Protein AF-A0A150WM97-F1 (afdb_monomer)

Secondary structure (DSSP, 8-state):
-HHHHHHHHHHHHHHHHHHHHHHHHHHHHHGGGTSPPTTHHHHHHHHHHHHHHHHHHHHHHHHH-HHHHHHHHHHHHHHHHHHHHHHHTT--HHHHHHHHHHHHHHSS---HHHHHHHHHHHHH-SS--HHHHHHHHHHHHHHHHHHHHHHHHHHHHHHHHHHHHHHHHHT--

Foldseek 3Di:
DVVLVVLVVVLVVLVVVLVLLVVLLVVLVCVVVPFPWDPVVVSVVVSVVSVVVSVVSVVVSVVVPSNVLSVLVVVLVVLVVVLVVCVVVDDDPVVSVVSNVVSVVSHPQPDVVSVVVVVVVCVVPVDDDPVNVVVVVVVVVVVVVVVVVVVVVVSCVSVVVCCVTHVVVVVVD

Mean predicted aligned error: 10.69 Å

Solvent-accessible surface area (backbone atoms only — not comparable to full-atom values): 9739 Å² total; per-residue (Å²): 112,75,66,39,58,49,34,48,50,50,46,52,52,53,54,50,51,52,53,51,52,54,53,50,49,51,52,55,71,52,39,65,83,78,42,76,59,63,59,54,69,61,51,54,51,51,54,51,53,50,50,53,52,54,51,52,49,52,51,53,56,68,71,62,43,39,63,62,53,26,52,44,52,50,52,42,50,54,54,50,55,51,50,54,49,44,53,75,73,69,52,57,69,70,58,52,52,54,54,49,54,55,44,52,74,65,42,90,82,70,52,66,64,57,53,52,49,52,52,52,53,54,69,73,51,84,73,81,48,72,66,60,54,51,53,49,51,53,52,51,50,51,55,51,49,51,52,51,52,52,52,54,54,58,66,46,46,64,57,54,50,51,47,69,39,44,46,70,55,71,75,75,112

pLDDT: mean 80.21, std 9.45, range [51.78, 93.25]

InterPro domains:
  IPR041115 SMODS and SLOG-associating 2TM effector domain 5 [NF033631] (1-158)
  IPR041115 SMODS and SLOG-associating 2TM effector domain 5 [PF18160] (1-162)

Organism: Bdellovibrio bacteriovorus (NCBI:txid959)

Structure (mmCIF, N/CA/C/O backbone):
data_AF-A0A150WM97-F1
#
_entry.id   AF-A0A150WM97-F1
#
loop_
_atom_site.group_PDB
_atom_site.id
_atom_site.type_symbol
_atom_site.label_atom_id
_atom_site.label_alt_id
_atom_site.label_comp_id
_atom_site.label_asym_id
_atom_site.label_entity_id
_atom_site.label_seq_id
_atom_site.pdbx_PDB_ins_code
_atom_site.Cartn_x
_atom_site.Cartn_y
_atom_site.Cartn_z
_atom_site.occupancy
_atom_site.B_iso_or_equiv
_atom_site.auth_seq_id
_atom_site.auth_comp_id
_atom_site.auth_asym_id
_atom_site.auth_atom_id
_atom_site.pdbx_PDB_model_num
ATOM 1 N N . MET A 1 1 ? -18.409 -2.731 10.846 1.00 53.25 1 MET A N 1
ATOM 2 C CA . MET A 1 1 ? -18.221 -3.575 9.640 1.00 53.25 1 MET A CA 1
ATOM 3 C C . MET A 1 1 ? -17.563 -2.851 8.455 1.00 53.25 1 MET A C 1
ATOM 5 O O . MET A 1 1 ? -16.528 -3.308 7.995 1.00 53.25 1 MET A O 1
ATOM 9 N N . ASN A 1 2 ? -18.063 -1.699 7.977 1.00 69.75 2 ASN A N 1
ATOM 10 C CA . ASN A 1 2 ? -17.481 -1.034 6.787 1.00 69.75 2 ASN A CA 1
ATOM 11 C C . ASN A 1 2 ? -16.023 -0.547 6.945 1.00 69.75 2 ASN A C 1
ATOM 13 O O . ASN A 1 2 ? -15.279 -0.514 5.967 1.00 69.75 2 ASN A O 1
ATOM 17 N N . ALA A 1 3 ? -15.597 -0.177 8.155 1.00 71.06 3 ALA A N 1
ATOM 18 C CA . ALA A 1 3 ? -14.237 0.308 8.403 1.00 71.06 3 ALA A CA 1
ATOM 19 C C . ALA A 1 3 ? -13.167 -0.805 8.371 1.00 71.06 3 ALA A C 1
ATOM 21 O O . ALA A 1 3 ? -12.080 -0.572 7.847 1.00 71.06 3 ALA A O 1
ATOM 22 N N . GLU A 1 4 ? -13.495 -2.011 8.846 1.00 78.00 4 GLU A N 1
ATOM 23 C CA . GLU A 1 4 ? -12.643 -3.210 8.755 1.00 78.00 4 GLU A CA 1
ATOM 24 C C . GLU A 1 4 ? -12.391 -3.578 7.288 1.00 78.00 4 GLU A C 1
ATOM 26 O O . GLU A 1 4 ? -11.248 -3.626 6.840 1.00 78.00 4 GLU A O 1
ATOM 31 N N . ASN A 1 5 ? -13.466 -3.716 6.504 1.00 78.12 5 ASN A N 1
ATOM 32 C CA . ASN A 1 5 ? -13.377 -4.012 5.073 1.00 78.12 5 ASN A CA 1
ATOM 33 C C . ASN A 1 5 ? -12.572 -2.953 4.308 1.00 78.12 5 ASN A C 1
ATOM 35 O O . ASN A 1 5 ? -11.881 -3.273 3.342 1.00 78.12 5 ASN A O 1
ATOM 39 N N . ARG A 1 6 ? -12.637 -1.686 4.738 1.00 79.38 6 ARG A N 1
ATOM 40 C CA . ARG A 1 6 ? -11.828 -0.608 4.162 1.00 79.38 6 ARG A CA 1
ATOM 41 C C . ARG A 1 6 ? -10.341 -0.791 4.466 1.00 79.38 6 ARG A C 1
ATOM 43 O O . ARG A 1 6 ? -9.542 -0.639 3.550 1.00 79.38 6 ARG A O 1
ATOM 50 N N . LEU A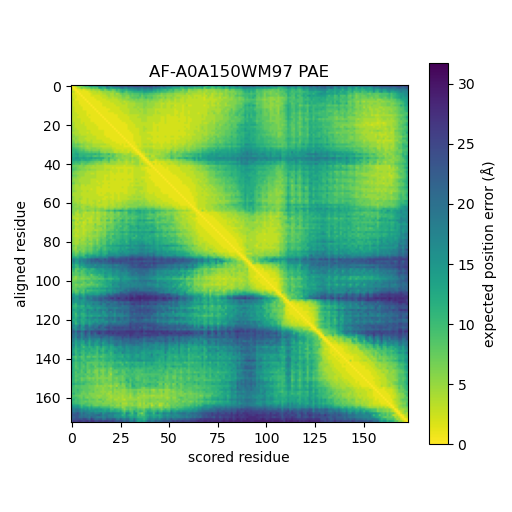 1 7 ? -9.973 -1.127 5.704 1.00 80.25 7 LEU A N 1
ATOM 51 C CA . LEU A 1 7 ? -8.581 -1.400 6.088 1.00 80.25 7 LEU A CA 1
ATOM 52 C C . LEU A 1 7 ? -8.011 -2.594 5.315 1.00 80.25 7 LEU A C 1
ATOM 54 O O . LEU A 1 7 ? -6.930 -2.481 4.747 1.00 80.25 7 LEU A O 1
ATOM 58 N N . LEU A 1 8 ? -8.769 -3.690 5.217 1.00 84.62 8 LEU A N 1
ATOM 59 C CA . LEU A 1 8 ? -8.360 -4.880 4.462 1.00 84.62 8 LEU A CA 1
ATOM 60 C C . LEU A 1 8 ? -8.227 -4.605 2.960 1.00 84.62 8 LEU A C 1
ATOM 62 O O . LEU A 1 8 ? -7.296 -5.084 2.321 1.00 84.62 8 LEU A O 1
ATOM 66 N N . ARG A 1 9 ? -9.127 -3.801 2.382 1.00 83.44 9 ARG A N 1
ATOM 67 C CA . ARG A 1 9 ? -9.027 -3.404 0.971 1.00 83.44 9 ARG A CA 1
ATOM 68 C C . ARG A 1 9 ? -7.784 -2.553 0.714 1.00 83.44 9 ARG A C 1
ATOM 70 O O . ARG A 1 9 ? -7.132 -2.739 -0.306 1.00 83.44 9 ARG A O 1
ATOM 77 N N . VAL A 1 10 ? -7.472 -1.624 1.616 1.00 83.00 10 VAL A N 1
ATOM 78 C CA . VAL A 1 10 ? -6.267 -0.790 1.521 1.00 83.00 10 VAL A CA 1
ATOM 79 C C . VAL A 1 10 ? -5.010 -1.652 1.624 1.00 83.00 10 VAL A C 1
ATOM 81 O O . VAL A 1 10 ? -4.138 -1.515 0.776 1.00 83.00 10 VAL A O 1
ATOM 84 N N . ASP A 1 11 ? -4.955 -2.578 2.583 1.00 86.69 11 ASP A N 1
ATOM 85 C CA . ASP A 1 11 ? -3.858 -3.544 2.722 1.00 86.69 11 ASP A CA 1
ATOM 86 C C . ASP A 1 11 ? -3.637 -4.325 1.420 1.00 86.69 11 ASP A C 1
ATOM 88 O O . ASP A 1 11 ? -2.560 -4.266 0.834 1.00 86.69 11 ASP A O 1
ATOM 92 N N . PHE A 1 12 ? -4.701 -4.936 0.889 1.00 86.88 12 PHE A N 1
ATOM 93 C CA . PHE A 1 12 ? -4.649 -5.693 -0.361 1.00 86.88 12 PHE A CA 1
ATOM 94 C C . PHE A 1 12 ? -4.157 -4.854 -1.550 1.00 86.88 12 PHE A C 1
ATOM 96 O O . PHE A 1 12 ? -3.277 -5.293 -2.288 1.00 86.88 12 PHE A O 1
ATOM 103 N N . ILE A 1 13 ? -4.697 -3.643 -1.738 1.00 85.56 13 ILE A N 1
ATOM 104 C CA . ILE A 1 13 ? -4.300 -2.755 -2.841 1.00 85.56 13 ILE A CA 1
ATOM 105 C C . ILE A 1 13 ? -2.825 -2.366 -2.714 1.00 85.56 13 ILE A C 1
ATOM 107 O O . ILE A 1 13 ? -2.100 -2.405 -3.705 1.00 85.56 13 ILE A O 1
ATOM 111 N N . LEU A 1 14 ? -2.367 -1.998 -1.517 1.00 86.12 14 LEU A N 1
ATOM 112 C CA . LEU A 1 14 ? -0.985 -1.569 -1.310 1.00 86.12 14 LEU A CA 1
ATOM 113 C C . LEU A 1 14 ? -0.002 -2.735 -1.470 1.00 86.12 14 LEU A C 1
ATOM 115 O O . LEU A 1 14 ? 1.045 -2.556 -2.093 1.00 86.12 14 LEU A O 1
ATOM 119 N N . SER A 1 15 ? -0.348 -3.932 -0.986 1.00 88.62 15 SER A N 1
ATOM 120 C CA . SER A 1 15 ? 0.434 -5.149 -1.225 1.00 88.62 15 SER A CA 1
ATOM 121 C C . SER A 1 15 ? 0.511 -5.485 -2.713 1.00 88.62 15 SER A C 1
ATOM 123 O O . SER A 1 15 ? 1.596 -5.765 -3.218 1.00 88.62 15 SER A O 1
ATOM 125 N N . TYR A 1 16 ? -0.612 -5.409 -3.432 1.00 89.12 16 TYR A N 1
ATOM 126 C CA . TYR A 1 16 ? -0.644 -5.638 -4.875 1.00 89.12 16 TYR A CA 1
ATOM 127 C C . TYR A 1 16 ? 0.234 -4.632 -5.631 1.00 89.12 16 TYR A C 1
ATOM 129 O O . TYR A 1 16 ? 1.057 -5.030 -6.453 1.00 89.12 16 TYR A O 1
ATOM 137 N N . LEU A 1 17 ? 0.112 -3.335 -5.322 1.00 86.50 17 LEU A N 1
ATOM 138 C CA . LEU A 1 17 ? 0.937 -2.288 -5.931 1.00 86.50 17 LEU A CA 1
ATOM 139 C C . LEU A 1 17 ? 2.426 -2.506 -5.647 1.00 86.50 17 LEU A C 1
ATOM 141 O O . LEU A 1 17 ? 3.241 -2.366 -6.555 1.00 86.50 17 LEU A O 1
ATOM 145 N N . LEU A 1 18 ? 2.789 -2.889 -4.421 1.00 89.88 18 LEU A N 1
ATOM 146 C CA . LEU A 1 18 ? 4.179 -3.167 -4.065 1.00 89.88 18 LEU A CA 1
ATOM 147 C C . LEU A 1 18 ? 4.761 -4.306 -4.914 1.00 89.88 18 LEU A C 1
ATOM 149 O O . LEU A 1 18 ? 5.860 -4.161 -5.444 1.00 89.88 18 LEU A O 1
ATOM 153 N N . VAL A 1 19 ? 4.021 -5.408 -5.074 1.00 91.12 19 VAL A N 1
ATOM 154 C CA . VAL A 1 19 ? 4.429 -6.541 -5.923 1.00 91.12 19 VAL A CA 1
ATOM 155 C C . VAL A 1 19 ? 4.537 -6.119 -7.387 1.00 91.12 19 VAL A C 1
ATOM 157 O O . VAL A 1 19 ? 5.503 -6.463 -8.066 1.00 91.12 19 VAL A O 1
ATOM 160 N N . TYR A 1 20 ? 3.578 -5.339 -7.882 1.00 90.50 20 TYR A N 1
ATOM 161 C CA . TYR A 1 20 ? 3.605 -4.834 -9.251 1.00 90.50 20 TYR A CA 1
ATOM 162 C C . TYR A 1 20 ? 4.843 -3.965 -9.523 1.00 90.50 20 TYR A C 1
ATOM 164 O O . TYR A 1 20 ? 5.535 -4.158 -10.524 1.00 90.50 20 TYR A O 1
ATOM 172 N N . TYR A 1 21 ? 5.161 -3.025 -8.630 1.00 90.31 21 TYR A N 1
ATOM 173 C CA . TYR A 1 21 ? 6.317 -2.149 -8.814 1.00 90.31 21 TYR A CA 1
ATOM 174 C C . TYR A 1 21 ? 7.646 -2.869 -8.623 1.00 90.31 21 TYR A C 1
ATOM 176 O O . TYR A 1 21 ? 8.578 -2.586 -9.369 1.00 90.31 21 TYR A O 1
ATOM 184 N N . SER A 1 22 ? 7.749 -3.807 -7.678 1.00 92.69 22 SER A N 1
ATOM 185 C CA . SER A 1 22 ? 8.983 -4.575 -7.483 1.00 92.69 22 SER A CA 1
ATOM 186 C C . SER A 1 22 ? 9.282 -5.480 -8.679 1.00 92.69 22 SER A C 1
ATOM 188 O O . SER A 1 22 ? 10.415 -5.511 -9.155 1.00 92.69 22 SER A O 1
ATOM 190 N N . THR A 1 23 ? 8.265 -6.151 -9.226 1.00 91.50 23 THR A N 1
ATOM 191 C CA . THR A 1 23 ? 8.407 -6.987 -10.429 1.00 91.50 23 THR A CA 1
ATOM 192 C C . THR A 1 23 ? 8.714 -6.159 -11.675 1.00 91.50 23 THR A C 1
ATOM 194 O O . THR A 1 23 ? 9.624 -6.503 -12.426 1.00 91.50 23 THR A O 1
ATOM 197 N N . SER A 1 24 ? 8.030 -5.027 -11.868 1.00 89.69 24 SER A N 1
ATOM 198 C CA . SER A 1 24 ? 8.301 -4.111 -12.986 1.00 89.69 24 SER A CA 1
ATOM 199 C C . SER A 1 24 ? 9.709 -3.519 -12.919 1.00 89.69 24 SER A C 1
ATOM 201 O O . SER A 1 24 ? 10.390 -3.411 -13.935 1.00 89.69 24 SER A O 1
ATOM 203 N N . LEU A 1 25 ? 10.165 -3.150 -11.719 1.00 91.38 25 LEU A N 1
ATOM 204 C CA . LEU A 1 25 ? 11.515 -2.648 -11.493 1.00 91.38 25 LEU A CA 1
ATOM 205 C C . LEU A 1 25 ? 12.572 -3.720 -11.779 1.00 91.38 25 LEU A C 1
ATOM 207 O O . LEU A 1 25 ? 13.576 -3.411 -12.412 1.00 91.38 25 LEU A O 1
ATOM 211 N N . ALA A 1 26 ? 12.336 -4.969 -11.369 1.00 91.50 26 ALA A N 1
ATOM 212 C CA . ALA A 1 26 ? 13.224 -6.081 -11.694 1.00 91.50 26 ALA A CA 1
ATOM 213 C C . ALA A 1 26 ? 13.307 -6.310 -13.214 1.00 91.50 26 ALA A C 1
ATOM 215 O O . ALA A 1 26 ? 14.400 -6.441 -13.757 1.00 91.50 26 ALA A O 1
ATOM 216 N N . ALA A 1 27 ? 12.171 -6.280 -13.921 1.00 89.25 27 ALA A N 1
ATOM 217 C CA . ALA A 1 27 ? 12.146 -6.376 -15.381 1.00 89.25 27 ALA A CA 1
ATOM 218 C C . ALA A 1 27 ? 12.900 -5.214 -16.052 1.00 89.25 27 ALA A C 1
ATOM 220 O O . ALA A 1 27 ? 13.676 -5.438 -16.979 1.00 89.25 27 ALA A O 1
ATOM 221 N N . LEU A 1 28 ? 12.727 -3.986 -15.549 1.00 88.56 28 LEU A N 1
ATOM 222 C CA . LEU A 1 28 ? 13.492 -2.821 -15.993 1.00 88.56 28 LEU A CA 1
ATOM 223 C C . LEU A 1 28 ? 14.991 -3.045 -15.787 1.00 88.56 28 LEU A C 1
ATOM 225 O O . LEU A 1 28 ? 15.748 -2.916 -16.738 1.00 88.56 28 LEU A O 1
ATOM 229 N N . GLN A 1 29 ? 15.431 -3.443 -14.596 1.00 89.94 29 GLN A N 1
ATOM 230 C CA . GLN A 1 29 ? 16.848 -3.687 -14.298 1.00 89.94 29 GLN A CA 1
ATOM 231 C C . GLN A 1 29 ? 17.474 -4.823 -15.116 1.00 89.94 29 GLN A C 1
ATOM 233 O O . GLN A 1 29 ? 18.678 -4.796 -15.347 1.00 89.94 29 GLN A O 1
ATOM 238 N N . LEU A 1 30 ? 16.682 -5.799 -15.570 1.00 89.75 30 LEU A N 1
ATOM 239 C CA . LEU A 1 30 ? 17.139 -6.872 -16.457 1.00 89.75 30 LEU A CA 1
ATOM 240 C C . LEU A 1 30 ? 17.175 -6.465 -17.935 1.00 89.75 30 LEU A C 1
ATOM 242 O O . LEU A 1 30 ? 17.843 -7.129 -18.722 1.00 89.75 30 LEU A O 1
ATOM 246 N N . SER A 1 31 ? 16.489 -5.390 -18.330 1.00 88.06 31 SER A N 1
ATOM 247 C CA . SER A 1 31 ? 16.442 -4.947 -19.731 1.00 88.06 31 SER A CA 1
ATOM 248 C C . SER A 1 31 ? 17.809 -4.674 -20.384 1.00 88.06 31 SER A C 1
ATOM 250 O O . SER A 1 31 ? 17.956 -5.068 -21.541 1.00 88.06 31 SER A O 1
ATOM 252 N N . PRO A 1 32 ? 18.839 -4.137 -19.692 1.00 87.25 32 PRO A N 1
ATOM 253 C CA . PRO A 1 32 ? 20.153 -3.908 -20.297 1.00 87.25 32 PRO A CA 1
ATOM 254 C C . PRO A 1 32 ? 20.889 -5.192 -20.706 1.00 87.25 32 PRO A C 1
ATOM 256 O O . PRO A 1 32 ? 21.850 -5.128 -21.460 1.00 87.25 32 PRO A O 1
ATOM 259 N N . LEU A 1 33 ? 20.473 -6.368 -20.212 1.00 86.12 33 LEU A N 1
ATOM 260 C CA . LEU A 1 33 ? 21.056 -7.651 -20.631 1.00 86.12 33 LEU A CA 1
ATOM 261 C C . LEU A 1 33 ? 20.620 -8.060 -22.043 1.00 86.12 33 LEU A C 1
ATOM 263 O O . LEU A 1 33 ? 21.279 -8.895 -22.658 1.00 86.12 33 LEU A O 1
ATOM 267 N N . TYR A 1 34 ? 19.496 -7.526 -22.524 1.00 85.44 34 TYR A N 1
ATOM 268 C CA . TYR A 1 34 ? 18.854 -7.959 -23.766 1.00 85.44 34 TYR A CA 1
ATOM 269 C C . TYR A 1 34 ? 18.716 -6.842 -24.808 1.00 85.44 34 TYR A C 1
ATOM 271 O O . TYR A 1 34 ? 18.517 -7.152 -25.978 1.00 85.44 34 TYR A O 1
ATOM 279 N N . PHE A 1 35 ? 18.804 -5.574 -24.399 1.00 83.44 35 PHE A N 1
ATOM 280 C CA . PHE A 1 35 ? 18.623 -4.401 -25.259 1.00 83.44 35 PHE A CA 1
ATOM 281 C C . PHE A 1 35 ? 19.731 -3.379 -25.001 1.00 83.44 35 PHE A C 1
ATOM 283 O O . PHE A 1 35 ? 20.113 -3.193 -23.840 1.00 83.44 35 PHE A O 1
ATOM 290 N N . GLU A 1 36 ? 20.210 -2.677 -26.036 1.00 81.75 36 GLU A N 1
ATOM 291 C CA . GLU A 1 36 ? 21.135 -1.566 -25.803 1.00 81.75 36 GLU A CA 1
ATOM 292 C C . GLU A 1 36 ? 20.365 -0.375 -25.226 1.00 81.75 36 GLU A C 1
ATOM 294 O O . GLU A 1 36 ? 19.344 0.085 -25.748 1.00 81.75 36 GLU A O 1
ATOM 299 N N . ILE A 1 37 ? 20.844 0.130 -24.092 1.00 81.88 37 ILE A N 1
ATOM 300 C CA . ILE A 1 37 ? 20.166 1.201 -23.374 1.00 81.88 37 ILE A CA 1
ATOM 301 C C . ILE A 1 37 ? 20.721 2.545 -23.817 1.00 81.88 37 ILE A C 1
ATOM 303 O O . ILE A 1 37 ? 21.866 2.905 -23.549 1.00 81.88 37 ILE A O 1
ATOM 307 N N . ASN A 1 38 ? 19.855 3.356 -24.415 1.00 75.75 38 ASN A N 1
ATOM 308 C CA . ASN A 1 38 ? 20.201 4.736 -24.713 1.00 75.75 38 ASN A CA 1
ATOM 309 C C . ASN A 1 38 ? 20.326 5.548 -23.418 1.00 75.75 38 ASN A C 1
ATOM 311 O O . ASN A 1 38 ? 19.390 5.608 -22.622 1.00 75.75 38 ASN A O 1
ATOM 315 N N . ASN A 1 39 ? 21.452 6.246 -23.241 1.00 82.94 39 ASN A N 1
ATOM 316 C CA . ASN A 1 39 ? 21.721 7.086 -22.068 1.00 82.94 39 ASN A CA 1
ATOM 317 C C . ASN A 1 39 ? 21.719 6.292 -20.743 1.00 82.94 39 ASN A C 1
ATOM 319 O O . ASN A 1 39 ? 20.944 6.570 -19.821 1.00 82.94 39 ASN A O 1
ATOM 323 N N . GLU A 1 40 ? 22.632 5.319 -20.650 1.00 84.75 40 GLU A N 1
ATOM 324 C CA . GLU A 1 40 ? 22.838 4.453 -19.478 1.00 84.75 40 GLU A CA 1
ATOM 325 C C . GLU A 1 40 ? 22.912 5.226 -18.153 1.00 84.75 40 GLU A C 1
ATOM 327 O O . GLU A 1 40 ? 22.360 4.790 -17.145 1.00 84.75 40 GLU A O 1
ATOM 332 N N . GLY A 1 41 ? 23.538 6.410 -18.145 1.00 87.38 41 GLY A N 1
ATOM 333 C CA . GLY A 1 41 ? 23.637 7.252 -16.951 1.00 87.38 41 GLY A CA 1
ATOM 334 C C . GLY A 1 41 ? 22.271 7.679 -16.403 1.00 87.38 41 GLY A C 1
ATOM 335 O O . GLY A 1 41 ? 22.012 7.534 -15.207 1.00 87.38 41 GLY A O 1
ATOM 336 N N . GLN A 1 42 ? 21.366 8.157 -17.268 1.00 87.44 42 GLN A N 1
ATOM 337 C CA . GLN A 1 42 ? 19.997 8.490 -16.854 1.00 87.44 42 GLN A CA 1
ATOM 338 C C . GLN A 1 42 ? 19.206 7.250 -16.443 1.00 87.44 42 GLN A C 1
ATOM 340 O O . GLN A 1 42 ? 18.471 7.297 -15.455 1.00 87.44 42 GLN A O 1
ATOM 345 N N . PHE A 1 43 ? 19.349 6.153 -17.185 1.00 88.44 43 PHE A N 1
ATOM 346 C CA . PHE A 1 43 ? 18.658 4.903 -16.889 1.00 88.44 43 PHE A CA 1
ATOM 347 C C . PHE A 1 43 ? 19.041 4.352 -15.506 1.00 88.44 43 PHE A C 1
ATOM 349 O O . PHE A 1 43 ? 18.166 4.064 -14.684 1.00 88.44 43 PHE A O 1
ATOM 356 N N . ASN A 1 44 ? 20.341 4.283 -15.214 1.00 89.88 44 ASN A N 1
ATOM 357 C CA . ASN A 1 44 ? 20.871 3.818 -13.934 1.00 89.88 44 ASN A CA 1
ATOM 358 C C . ASN A 1 44 ? 20.406 4.705 -12.778 1.00 89.88 44 ASN A C 1
ATOM 360 O O . ASN A 1 44 ? 20.015 4.201 -11.725 1.00 89.88 44 ASN A O 1
ATOM 364 N N . TRP A 1 45 ? 20.390 6.027 -12.972 1.00 90.00 45 TRP A N 1
ATOM 365 C CA . TRP A 1 45 ? 19.915 6.951 -11.946 1.00 90.00 45 TRP A CA 1
ATOM 366 C C . TRP A 1 45 ? 18.427 6.733 -11.631 1.00 90.00 45 TRP A C 1
ATOM 368 O O . TRP A 1 45 ? 18.063 6.563 -10.468 1.00 90.00 45 TRP A O 1
ATOM 378 N N . ILE A 1 46 ? 17.572 6.638 -12.658 1.00 88.44 46 ILE A N 1
ATOM 379 C CA . ILE A 1 46 ? 16.124 6.432 -12.492 1.00 88.44 46 ILE A CA 1
ATOM 380 C C . ILE A 1 46 ? 15.818 5.088 -11.823 1.00 88.44 46 ILE A C 1
ATOM 382 O O . ILE A 1 46 ? 15.036 5.045 -10.870 1.00 88.44 46 ILE A O 1
ATOM 386 N N . THR A 1 47 ? 16.422 3.992 -12.288 1.00 91.00 47 THR A N 1
ATOM 387 C CA . THR A 1 47 ? 16.178 2.653 -11.722 1.00 91.00 47 THR A CA 1
ATOM 388 C C . THR A 1 47 ? 16.684 2.548 -10.282 1.00 91.00 47 THR A C 1
ATOM 390 O O . THR A 1 47 ? 16.006 1.964 -9.431 1.00 91.00 47 THR A O 1
ATOM 393 N N . THR A 1 48 ? 17.811 3.187 -9.961 1.00 91.19 48 THR A N 1
ATOM 394 C CA . THR A 1 48 ? 18.326 3.270 -8.585 1.00 91.19 48 THR A CA 1
ATOM 395 C C . THR A 1 48 ? 17.378 4.060 -7.685 1.00 91.19 48 THR A C 1
ATOM 397 O O . THR A 1 48 ? 16.994 3.582 -6.618 1.00 91.19 48 THR A O 1
ATOM 400 N N . THR A 1 49 ? 16.930 5.242 -8.117 1.00 90.94 49 THR A N 1
ATOM 401 C CA . THR A 1 49 ? 15.972 6.050 -7.350 1.00 90.94 49 THR A CA 1
ATOM 402 C C . THR A 1 49 ? 14.655 5.302 -7.130 1.00 90.94 49 THR A C 1
ATOM 404 O O . THR A 1 49 ? 14.149 5.278 -6.008 1.00 90.94 49 THR A O 1
ATOM 407 N N . MET A 1 50 ? 14.121 4.625 -8.152 1.00 89.31 50 MET A N 1
ATOM 408 C CA . MET A 1 50 ? 12.921 3.794 -7.997 1.00 89.31 50 MET A CA 1
ATOM 409 C C . MET A 1 50 ? 13.123 2.644 -7.008 1.00 89.31 50 MET A C 1
ATOM 411 O O . MET A 1 50 ? 12.228 2.379 -6.208 1.00 89.31 50 MET A O 1
ATOM 415 N N . SER A 1 51 ? 14.298 2.012 -6.998 1.00 93.19 51 SER A N 1
ATOM 416 C CA . SER A 1 51 ? 14.630 0.957 -6.028 1.00 93.19 51 SER A CA 1
ATOM 417 C C . SER A 1 51 ? 14.556 1.459 -4.588 1.00 93.19 51 SER A C 1
ATOM 419 O O . SER A 1 51 ? 13.975 0.795 -3.730 1.00 93.19 51 SER A O 1
ATOM 421 N N . ILE A 1 52 ? 15.073 2.664 -4.333 1.00 93.25 52 ILE A N 1
ATOM 422 C CA . ILE A 1 52 ? 15.004 3.307 -3.014 1.00 93.25 52 ILE A CA 1
ATOM 423 C C . ILE A 1 52 ? 13.546 3.583 -2.626 1.00 93.25 52 ILE A C 1
ATOM 425 O O . ILE A 1 52 ? 13.144 3.289 -1.500 1.00 93.25 52 ILE A O 1
ATOM 429 N N . PHE A 1 53 ? 12.728 4.101 -3.547 1.00 90.50 53 PHE A N 1
ATOM 430 C CA . PHE A 1 53 ? 11.308 4.344 -3.277 1.00 90.50 53 PHE A CA 1
ATOM 431 C C . PHE A 1 53 ? 10.536 3.058 -2.971 1.00 90.50 53 PHE A C 1
ATOM 433 O O . PHE A 1 53 ? 9.774 3.029 -2.004 1.00 90.50 53 PHE A O 1
ATOM 440 N N . VAL A 1 54 ? 10.751 1.990 -3.746 1.00 92.25 54 VAL A N 1
ATOM 441 C CA . VAL A 1 54 ? 10.124 0.680 -3.502 1.00 92.25 54 VAL A CA 1
ATOM 442 C C . VAL A 1 54 ? 10.537 0.134 -2.134 1.00 92.25 54 VAL A C 1
ATOM 444 O O . VAL A 1 54 ? 9.683 -0.339 -1.382 1.00 92.25 54 VAL A O 1
ATOM 447 N N . LEU A 1 55 ? 11.813 0.266 -1.763 1.00 92.00 55 LEU A N 1
ATOM 448 C CA . LEU A 1 55 ? 12.314 -0.144 -0.452 1.00 92.00 55 LEU A CA 1
ATOM 449 C C . LEU A 1 55 ? 11.640 0.634 0.691 1.00 92.00 55 LEU A C 1
ATOM 451 O O . LEU A 1 55 ? 11.109 0.026 1.625 1.00 92.00 55 LEU A O 1
ATOM 455 N N . LEU A 1 56 ? 11.608 1.966 0.610 1.00 91.25 56 LEU A N 1
ATOM 456 C CA . LEU A 1 56 ? 10.952 2.811 1.614 1.00 91.25 56 LEU A CA 1
ATOM 457 C C . LEU A 1 56 ? 9.470 2.460 1.745 1.00 91.25 56 LEU A C 1
ATOM 459 O O . LEU A 1 56 ? 8.968 2.273 2.854 1.00 91.25 56 LEU A O 1
ATOM 463 N N . PHE A 1 57 ? 8.781 2.305 0.616 1.00 88.62 57 PHE A N 1
ATOM 464 C CA . PHE A 1 57 ? 7.365 1.968 0.602 1.00 88.62 57 PHE A CA 1
ATOM 465 C C . PHE A 1 57 ? 7.096 0.586 1.206 1.00 88.62 57 PHE A C 1
ATOM 467 O O . PHE A 1 57 ? 6.177 0.441 2.010 1.00 88.62 57 PHE A O 1
ATOM 474 N N . SER A 1 58 ?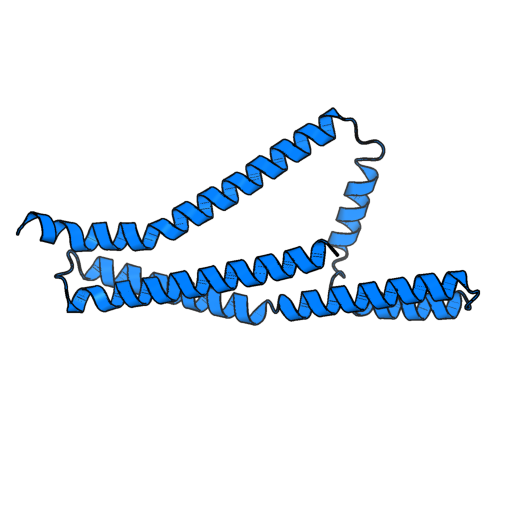 7.938 -0.410 0.905 1.00 91.31 58 SER A N 1
ATOM 475 C CA . SER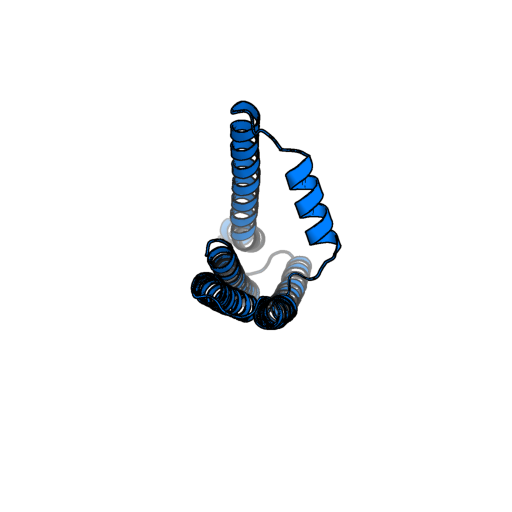 A 1 58 ? 7.849 -1.743 1.515 1.00 91.31 58 SER A CA 1
ATOM 476 C C . SER A 1 58 ? 7.992 -1.690 3.041 1.00 91.31 58 SER A C 1
ATOM 478 O O . SER A 1 58 ? 7.250 -2.358 3.758 1.00 91.31 58 SER A O 1
ATOM 480 N N . THR A 1 59 ? 8.870 -0.821 3.549 1.00 89.44 59 THR A N 1
ATOM 481 C CA . THR A 1 59 ? 9.114 -0.651 4.988 1.00 89.44 59 THR A CA 1
ATOM 482 C C . THR A 1 59 ? 7.935 0.038 5.679 1.00 89.44 59 THR A C 1
ATOM 484 O O . THR A 1 59 ? 7.487 -0.376 6.751 1.00 89.44 59 THR A O 1
ATOM 487 N N . ILE A 1 60 ? 7.376 1.075 5.052 1.00 87.94 60 ILE A N 1
ATOM 488 C CA . ILE A 1 60 ? 6.172 1.755 5.550 1.00 87.94 60 ILE A CA 1
ATOM 489 C C . ILE A 1 60 ? 4.990 0.782 5.571 1.00 87.94 60 ILE A C 1
ATOM 491 O O . ILE A 1 60 ? 4.249 0.726 6.554 1.00 87.94 60 ILE A O 1
ATOM 495 N N . MET A 1 61 ? 4.841 -0.032 4.527 1.00 85.94 61 MET A N 1
ATOM 496 C CA . MET A 1 61 ? 3.808 -1.060 4.470 1.00 85.94 61 MET A CA 1
ATOM 497 C C . MET A 1 61 ? 3.960 -2.097 5.578 1.00 85.94 61 MET A C 1
ATOM 499 O O . MET A 1 61 ? 2.996 -2.364 6.295 1.00 85.94 61 MET A O 1
ATOM 503 N N . ALA A 1 62 ? 5.172 -2.616 5.771 1.00 84.19 62 ALA A N 1
ATOM 504 C CA . ALA A 1 62 ? 5.465 -3.577 6.827 1.00 84.19 62 ALA A CA 1
ATOM 505 C C . ALA A 1 62 ? 5.189 -3.008 8.231 1.00 84.19 62 ALA A C 1
ATOM 507 O O . ALA A 1 62 ? 4.673 -3.713 9.093 1.00 84.19 62 ALA A O 1
ATOM 508 N N . SER A 1 63 ? 5.468 -1.721 8.465 1.00 84.94 63 SER A N 1
ATOM 509 C CA . SER A 1 63 ? 5.223 -1.087 9.771 1.00 84.94 63 SER A CA 1
ATOM 510 C C . SER A 1 63 ? 3.753 -0.721 10.023 1.00 84.94 63 SER A C 1
ATOM 512 O O . SER A 1 63 ? 3.323 -0.646 11.178 1.00 84.94 63 SER A O 1
ATOM 514 N N . SER A 1 64 ? 2.949 -0.540 8.970 1.00 81.06 64 SER A N 1
ATOM 515 C CA . SER A 1 64 ? 1.564 -0.062 9.088 1.00 81.06 64 SER A CA 1
ATOM 516 C C . SER A 1 64 ? 0.586 -1.088 9.677 1.00 81.06 64 SER A C 1
ATOM 518 O O . SER A 1 64 ? -0.436 -0.685 10.236 1.00 81.06 64 SER A O 1
ATOM 520 N N . ASN A 1 65 ? 0.894 -2.391 9.609 1.00 83.88 65 ASN A N 1
ATOM 521 C CA . ASN A 1 65 ? 0.142 -3.473 10.265 1.00 83.88 65 ASN A CA 1
ATOM 522 C C . ASN A 1 65 ? -1.394 -3.395 10.072 1.00 83.88 65 ASN A C 1
ATOM 524 O O . ASN A 1 65 ? -2.165 -3.582 11.019 1.00 83.88 65 ASN A O 1
ATOM 528 N N . PHE A 1 66 ? -1.862 -3.109 8.850 1.00 81.62 66 PHE A N 1
ATOM 529 C CA . PHE A 1 66 ? -3.286 -2.869 8.569 1.00 81.62 66 PHE A CA 1
ATOM 530 C C . PHE A 1 66 ? -4.188 -4.048 8.946 1.00 81.62 66 PHE A C 1
ATOM 532 O O . PHE A 1 66 ? -5.269 -3.833 9.495 1.00 81.62 66 PHE A O 1
ATOM 539 N N . LYS A 1 67 ? -3.728 -5.284 8.724 1.00 81.62 67 LYS A N 1
ATOM 540 C CA . LYS A 1 67 ? -4.450 -6.503 9.111 1.00 81.62 67 LYS A CA 1
ATOM 541 C C . LYS A 1 67 ? -4.651 -6.610 10.625 1.00 81.62 67 LYS A C 1
ATOM 543 O O . LYS A 1 67 ? -5.773 -6.801 11.079 1.00 81.62 67 LYS A O 1
ATOM 548 N N . LEU A 1 68 ? -3.596 -6.374 11.410 1.00 83.81 68 LEU A N 1
ATOM 549 C CA . LEU A 1 68 ? -3.680 -6.372 12.875 1.00 83.81 68 LEU A CA 1
ATOM 550 C C . LEU A 1 68 ? -4.659 -5.300 13.377 1.00 83.81 68 LEU A C 1
ATOM 552 O O . LEU A 1 68 ? -5.438 -5.543 14.296 1.00 83.81 68 LEU A O 1
ATOM 556 N N . ARG A 1 69 ? -4.640 -4.110 12.765 1.00 82.19 69 ARG A N 1
ATOM 557 C CA . ARG A 1 69 ? -5.582 -3.030 13.094 1.00 82.19 69 ARG A CA 1
ATOM 558 C C . ARG A 1 69 ? -7.024 -3.404 12.749 1.00 82.19 69 ARG A C 1
ATOM 560 O O . ARG A 1 69 ? -7.926 -3.098 13.527 1.00 82.19 69 ARG A O 1
ATOM 567 N N . ALA A 1 70 ? -7.245 -4.080 11.623 1.00 83.00 70 ALA A N 1
ATOM 568 C CA . ALA A 1 70 ? -8.561 -4.585 11.242 1.00 83.00 70 ALA A CA 1
ATOM 569 C C . ALA A 1 70 ? -9.080 -5.624 12.256 1.00 83.00 70 ALA A C 1
ATOM 571 O O . ALA A 1 70 ? -10.214 -5.503 12.720 1.00 83.00 70 ALA A O 1
ATOM 572 N N . ASP A 1 71 ? -8.232 -6.564 12.682 1.00 84.94 71 ASP A N 1
ATOM 573 C CA . ASP A 1 71 ? -8.582 -7.586 13.678 1.00 84.94 71 ASP A CA 1
ATOM 574 C C . ASP A 1 71 ? -8.901 -6.976 15.057 1.00 84.94 71 ASP A C 1
ATOM 576 O O . ASP A 1 71 ? -9.903 -7.330 15.693 1.00 84.94 71 ASP A O 1
ATOM 580 N N . LYS A 1 72 ? -8.104 -5.998 15.511 1.00 83.62 72 LYS A N 1
ATOM 581 C CA . LYS A 1 72 ? -8.404 -5.211 16.722 1.00 83.62 72 LYS A CA 1
ATOM 582 C C . LYS A 1 72 ? -9.755 -4.502 16.612 1.00 83.62 72 LYS A C 1
ATOM 584 O O . LYS A 1 72 ? -10.561 -4.560 17.532 1.00 83.62 72 LYS A O 1
ATOM 589 N N . MET A 1 73 ? -10.045 -3.877 15.472 1.00 82.19 73 MET A N 1
ATOM 590 C CA . MET A 1 73 ? -11.318 -3.183 15.270 1.00 82.19 73 MET A CA 1
ATOM 591 C C . MET A 1 73 ? -12.515 -4.144 15.297 1.00 82.19 73 MET A C 1
ATOM 593 O O . MET A 1 73 ? -13.541 -3.838 15.907 1.00 82.19 73 MET A O 1
ATOM 597 N N . LYS A 1 74 ? -12.379 -5.317 14.672 1.00 84.81 74 LYS A N 1
ATOM 598 C CA . LYS A 1 74 ? -13.403 -6.365 14.672 1.00 84.81 74 LYS A CA 1
ATOM 599 C C . LYS A 1 74 ? -13.673 -6.888 16.080 1.00 84.81 74 LYS A C 1
ATOM 601 O O . LYS A 1 74 ? -14.825 -6.937 16.506 1.00 84.81 74 LYS A O 1
ATOM 606 N N . SER A 1 75 ? -12.616 -7.255 16.803 1.00 86.62 75 SER A N 1
ATOM 607 C CA . SER A 1 75 ? -12.728 -7.757 18.177 1.00 86.62 75 SER A CA 1
ATOM 608 C C . SER A 1 75 ? -13.369 -6.729 19.111 1.00 86.62 75 SER A C 1
ATOM 610 O O . SER A 1 75 ? -14.295 -7.082 19.838 1.00 86.62 75 SER A O 1
ATOM 612 N N . SER A 1 76 ? -12.984 -5.452 19.031 1.00 84.56 76 SER A N 1
ATOM 613 C CA . SER A 1 76 ? -13.627 -4.391 19.814 1.00 84.56 76 SER A CA 1
ATOM 614 C C . SER A 1 76 ? -15.112 -4.233 19.484 1.00 84.56 76 SER A C 1
ATOM 616 O O . SER A 1 76 ? -15.912 -4.047 20.394 1.00 84.56 76 SER A O 1
ATOM 618 N N . TYR A 1 77 ? -15.508 -4.360 18.213 1.00 83.94 77 TYR A N 1
ATOM 619 C CA . TYR A 1 77 ? -16.919 -4.287 17.819 1.00 83.94 77 TYR A CA 1
ATOM 620 C C . TYR A 1 77 ? -17.746 -5.457 18.374 1.00 83.94 77 TYR A C 1
ATOM 622 O O . TYR A 1 77 ? -18.862 -5.257 18.853 1.00 83.94 77 TYR A O 1
ATOM 630 N N . ILE A 1 78 ? -17.189 -6.673 18.364 1.00 87.12 78 ILE A N 1
ATOM 631 C CA . ILE A 1 78 ? -17.826 -7.853 18.969 1.00 87.12 78 ILE A CA 1
ATOM 632 C C . ILE A 1 78 ? -17.997 -7.649 20.479 1.00 87.12 78 ILE A C 1
ATOM 634 O O . ILE A 1 78 ? -19.087 -7.871 21.001 1.00 87.12 78 ILE A O 1
ATOM 638 N N . LEU A 1 79 ? -16.954 -7.175 21.168 1.00 87.44 79 LEU A N 1
ATOM 639 C CA . LEU A 1 79 ? -17.003 -6.905 22.607 1.00 87.44 79 LEU A CA 1
ATOM 640 C C . LEU A 1 79 ? -18.018 -5.810 22.958 1.00 87.44 79 LEU A C 1
ATOM 642 O O . LEU A 1 79 ? -18.728 -5.942 23.948 1.00 87.44 79 LEU A O 1
ATOM 646 N N . LEU A 1 80 ? -18.126 -4.761 22.137 1.00 86.69 80 LEU A N 1
ATOM 647 C CA . LEU A 1 80 ? -19.149 -3.718 22.277 1.00 86.69 80 LEU A CA 1
ATOM 648 C C . LEU A 1 80 ? -20.564 -4.277 22.120 1.00 86.69 80 LEU A C 1
ATOM 650 O O . LEU A 1 80 ? -21.433 -3.958 22.922 1.00 86.69 80 LEU A O 1
ATOM 654 N N . THR A 1 81 ? -20.778 -5.147 21.133 1.00 85.88 81 THR A N 1
ATOM 655 C CA . THR A 1 81 ? -22.086 -5.782 20.901 1.00 85.88 81 THR A CA 1
ATOM 656 C C . THR A 1 81 ? -22.480 -6.678 22.080 1.00 85.88 81 THR A C 1
ATOM 658 O O . THR A 1 81 ? -23.626 -6.677 22.518 1.00 85.88 81 THR A O 1
ATOM 661 N N . GLN A 1 82 ? -21.520 -7.425 22.636 1.00 86.62 82 GLN A N 1
ATOM 662 C CA . GLN A 1 82 ? -21.738 -8.222 23.847 1.00 86.62 82 GLN A CA 1
ATOM 663 C C . GLN A 1 82 ? -22.044 -7.339 25.060 1.00 86.62 82 GLN A C 1
ATOM 665 O O . GLN A 1 82 ? -22.933 -7.656 25.838 1.00 86.62 82 GLN A O 1
ATOM 670 N N . LEU A 1 83 ? -21.347 -6.211 25.200 1.00 87.00 83 LEU A N 1
ATOM 671 C CA . LEU A 1 83 ? -21.585 -5.258 26.278 1.00 87.00 83 LEU A CA 1
ATOM 672 C C . LEU A 1 83 ? -22.992 -4.638 26.206 1.00 87.00 83 LEU A C 1
ATOM 674 O O . LEU A 1 83 ? -23.644 -4.465 27.231 1.00 87.00 83 LEU A O 1
ATOM 678 N N . GLU A 1 84 ? -23.465 -4.316 25.002 1.00 85.88 84 GLU A N 1
ATOM 679 C CA . GLU A 1 84 ? -24.820 -3.804 24.758 1.00 85.88 84 GLU A CA 1
ATOM 680 C C . GLU A 1 84 ? -25.894 -4.844 25.110 1.00 85.88 84 GLU A C 1
ATOM 682 O O . GLU A 1 84 ? -26.915 -4.518 25.725 1.00 85.88 84 GLU A O 1
ATOM 687 N N . TYR A 1 85 ? -25.637 -6.114 24.785 1.00 85.31 85 TYR A N 1
ATOM 688 C CA . TYR A 1 85 ? -26.476 -7.223 25.223 1.00 85.31 85 TYR A CA 1
ATOM 689 C C . TYR A 1 85 ? -26.489 -7.323 26.757 1.00 85.31 85 TYR A C 1
ATOM 691 O O . TYR A 1 85 ? -27.554 -7.278 27.362 1.00 85.31 85 TYR A O 1
ATOM 699 N N . ASP A 1 86 ? -25.326 -7.345 27.410 1.00 85.19 86 ASP A N 1
ATOM 700 C CA . ASP A 1 86 ? -25.209 -7.439 28.873 1.00 85.19 86 ASP A CA 1
ATOM 701 C C . ASP A 1 86 ? -25.893 -6.264 29.606 1.00 85.19 86 ASP A C 1
ATOM 703 O O . ASP A 1 86 ? -26.487 -6.457 30.673 1.00 85.19 86 ASP A O 1
ATOM 707 N N . LEU A 1 87 ? -25.852 -5.057 29.026 1.00 84.88 87 LEU A N 1
ATOM 708 C CA . LEU A 1 87 ? -26.579 -3.876 29.505 1.00 84.88 87 LEU A CA 1
ATOM 709 C C . LEU A 1 87 ? -28.095 -4.082 29.433 1.00 84.88 87 LEU A C 1
ATOM 711 O O . LEU A 1 87 ? -28.810 -3.777 30.387 1.00 84.88 87 LEU A O 1
ATOM 715 N N . SER A 1 88 ? -28.578 -4.637 28.322 1.00 83.81 88 SER A N 1
ATOM 716 C CA . SER A 1 88 ? -30.004 -4.888 28.089 1.00 83.81 88 SER A CA 1
ATOM 717 C C . SER A 1 88 ? -30.580 -5.961 29.024 1.00 83.81 88 SER A C 1
ATOM 719 O O . SER A 1 88 ? -31.775 -5.942 29.312 1.00 83.81 88 SER A O 1
ATOM 721 N N . TYR A 1 89 ? -29.737 -6.864 29.537 1.00 80.56 89 TYR A N 1
ATOM 722 C CA . TYR A 1 89 ? -30.117 -7.943 30.460 1.00 80.56 89 TYR A CA 1
ATOM 723 C C . TYR A 1 89 ? -29.837 -7.635 31.945 1.00 80.56 89 TYR A C 1
ATOM 725 O O . TYR A 1 89 ? -29.914 -8.530 32.786 1.00 80.56 89 TYR A O 1
ATOM 733 N N . GLY A 1 90 ? -29.582 -6.368 32.295 1.00 77.81 90 GLY A N 1
ATOM 734 C CA . GLY A 1 90 ? -29.597 -5.904 33.688 1.00 77.81 90 GLY A CA 1
ATOM 735 C C . GLY A 1 90 ? -28.264 -5.986 34.432 1.00 77.81 90 GLY A C 1
ATOM 736 O O . GLY A 1 90 ? -28.254 -6.001 35.664 1.00 77.81 90 GLY A O 1
ATOM 737 N N . SER A 1 91 ? -27.136 -6.021 33.719 1.00 77.56 91 SER A N 1
ATOM 738 C CA . SER A 1 91 ? -25.815 -5.934 34.356 1.00 77.56 91 SER A CA 1
ATOM 739 C C . SER A 1 91 ? -25.598 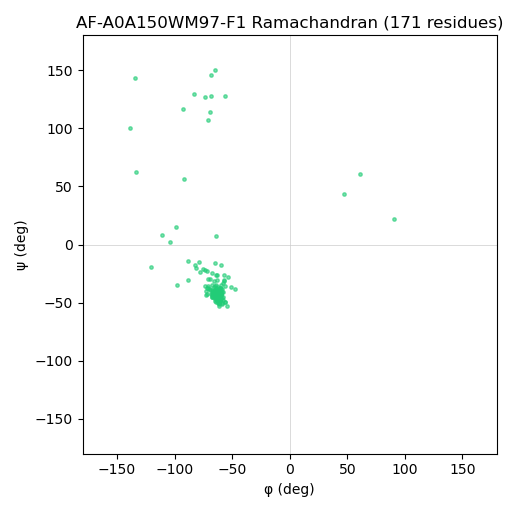-4.564 35.024 1.00 77.56 91 SER A C 1
ATOM 741 O O . SER A 1 91 ? -26.130 -3.542 34.588 1.00 77.56 91 SER A O 1
ATOM 743 N N . SER A 1 92 ? -24.800 -4.532 36.098 1.00 79.44 92 SER A N 1
ATOM 744 C CA . SER A 1 92 ? -24.464 -3.302 36.832 1.00 79.44 92 SER A CA 1
ATOM 745 C C . SER A 1 92 ? -23.840 -2.249 35.909 1.00 79.44 92 SER A C 1
ATOM 747 O O . SER A 1 92 ? -22.827 -2.507 35.257 1.00 79.44 92 SER A O 1
ATOM 749 N N . ALA A 1 93 ? -24.384 -1.028 35.911 1.00 77.94 93 ALA A N 1
ATOM 750 C CA . ALA A 1 93 ? -23.866 0.089 35.115 1.00 77.94 93 ALA A CA 1
ATOM 751 C C . ALA A 1 93 ? -22.384 0.407 35.404 1.00 77.94 93 ALA A C 1
ATOM 753 O O . ALA A 1 93 ? -21.654 0.831 34.509 1.00 77.94 93 ALA A O 1
ATOM 754 N N . SER A 1 94 ? -21.922 0.165 36.636 1.00 79.44 94 SER A N 1
ATOM 755 C CA . SER A 1 94 ? -20.518 0.351 37.026 1.00 79.44 94 SER A CA 1
ATOM 756 C C . SER A 1 94 ? -19.596 -0.684 36.374 1.00 79.44 94 SER A C 1
ATOM 758 O O . SER A 1 94 ? -18.486 -0.343 35.966 1.00 79.44 94 SER A O 1
ATOM 760 N N . ASP A 1 95 ? -20.052 -1.929 36.255 1.00 81.06 95 ASP A N 1
ATOM 761 C CA . ASP A 1 95 ? -19.267 -3.014 35.665 1.00 81.06 95 ASP A CA 1
ATOM 762 C C . ASP A 1 95 ? -19.168 -2.837 34.141 1.00 81.06 95 ASP A C 1
ATOM 764 O O . ASP A 1 95 ? -18.093 -2.921 33.544 1.00 81.06 95 ASP A O 1
ATOM 768 N N . ILE A 1 96 ? -20.278 -2.428 33.525 1.00 82.25 96 ILE A N 1
ATOM 769 C CA . ILE A 1 96 ? -20.365 -2.077 32.104 1.00 82.25 96 ILE A CA 1
ATOM 770 C C . ILE A 1 96 ? -19.445 -0.904 31.758 1.00 82.25 96 ILE A C 1
ATOM 772 O O . ILE A 1 96 ? -18.722 -0.975 30.765 1.00 82.25 96 ILE A O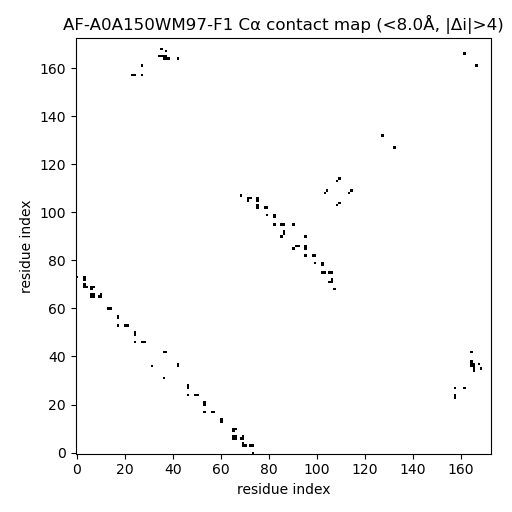 1
ATOM 776 N N . ALA A 1 97 ? -19.430 0.154 32.576 1.00 79.56 97 ALA A N 1
ATOM 777 C CA . ALA A 1 97 ? -18.558 1.306 32.362 1.00 79.56 97 ALA A CA 1
ATOM 778 C C . ALA A 1 97 ? -17.073 0.908 32.368 1.00 79.56 97 ALA A C 1
ATOM 780 O O . ALA A 1 97 ? -16.320 1.353 31.504 1.00 79.56 97 ALA A O 1
ATOM 781 N N . SER A 1 98 ? -16.671 0.020 33.284 1.00 83.31 98 SER A N 1
ATOM 782 C CA . SER A 1 98 ? -15.289 -0.471 33.368 1.00 83.31 98 SER A CA 1
ATOM 783 C C . SER A 1 98 ? -14.883 -1.323 32.156 1.00 83.31 98 SER A C 1
ATOM 785 O O . SER A 1 98 ? -13.783 -1.190 31.618 1.00 83.31 98 SER A O 1
ATOM 787 N N . ARG A 1 99 ? -15.791 -2.176 31.666 1.00 82.00 99 ARG A N 1
ATOM 788 C CA . ARG A 1 99 ? -15.561 -2.995 30.469 1.00 82.00 99 ARG A CA 1
ATOM 789 C C . ARG A 1 99 ? -15.550 -2.136 29.206 1.00 82.00 99 ARG A C 1
ATOM 791 O O . ARG A 1 99 ? -14.754 -2.394 28.307 1.00 82.00 99 ARG A O 1
ATOM 798 N N . TYR A 1 100 ? -16.380 -1.097 29.148 1.00 82.50 100 TYR A N 1
ATOM 799 C CA . TYR A 1 100 ? -16.411 -0.137 28.047 1.00 82.50 100 TYR A CA 1
ATOM 800 C C . TYR A 1 100 ? -15.101 0.648 27.920 1.00 82.50 100 TYR A C 1
ATOM 802 O O . TYR A 1 100 ? -14.544 0.711 26.824 1.00 82.50 100 TYR A O 1
ATOM 810 N N . THR A 1 101 ? -14.564 1.190 29.021 1.00 81.56 101 THR A N 1
ATOM 811 C CA . THR A 1 101 ? -13.267 1.891 28.996 1.00 81.56 101 THR A CA 1
ATOM 812 C C . THR A 1 101 ? -12.142 0.962 28.559 1.00 81.56 101 THR A C 1
ATOM 814 O O . THR A 1 101 ? -11.328 1.337 27.725 1.00 81.56 101 THR A O 1
ATOM 817 N N . LEU A 1 102 ? -12.156 -0.293 29.012 1.00 83.19 102 LEU A N 1
ATOM 818 C CA . LEU A 1 102 ? -11.171 -1.294 28.604 1.00 83.19 102 LEU A CA 1
ATOM 819 C C . LEU A 1 102 ? -11.252 -1.616 27.098 1.00 83.19 102 LEU A C 1
ATOM 821 O O . LEU A 1 102 ? -10.225 -1.803 26.444 1.00 83.19 102 LEU A O 1
ATOM 825 N N . ILE A 1 103 ? -12.456 -1.665 26.516 1.00 83.44 103 ILE A N 1
ATOM 826 C CA . ILE A 1 103 ? -12.633 -1.842 25.064 1.00 83.44 103 ILE A CA 1
ATOM 827 C C . ILE A 1 103 ? -12.138 -0.611 24.297 1.00 83.44 103 ILE A C 1
ATOM 829 O O . ILE A 1 103 ? -11.470 -0.772 23.271 1.00 83.44 103 ILE A O 1
ATOM 833 N N . LEU A 1 104 ? -12.433 0.596 24.789 1.00 76.31 104 LEU A N 1
ATOM 834 C CA . LEU A 1 104 ? -11.946 1.843 24.201 1.00 76.31 104 LEU A CA 1
ATOM 835 C C . LEU A 1 104 ? -10.419 1.899 24.211 1.00 76.31 104 LEU A C 1
ATOM 837 O O . LEU A 1 104 ? -9.828 2.116 23.158 1.00 76.31 104 LEU A O 1
ATOM 841 N N . ASP A 1 105 ? -9.774 1.596 25.337 1.00 75.94 105 ASP A N 1
ATOM 842 C CA . ASP A 1 105 ? -8.311 1.571 25.482 1.00 75.94 105 ASP A CA 1
ATOM 843 C C . ASP A 1 105 ? -7.627 0.621 24.485 1.00 75.94 105 ASP A C 1
ATOM 845 O O . ASP A 1 105 ? -6.491 0.848 24.073 1.00 75.94 105 ASP A O 1
ATOM 849 N N . ARG A 1 106 ? -8.333 -0.420 24.025 1.00 75.25 106 ARG A N 1
ATOM 850 C CA . ARG A 1 106 ? -7.839 -1.365 23.008 1.00 75.25 106 ARG A CA 1
ATOM 851 C C . ARG A 1 106 ? -7.981 -0.876 21.569 1.00 75.25 106 ARG A C 1
ATOM 853 O O . ARG A 1 106 ? -7.308 -1.410 20.684 1.00 75.25 106 ARG A O 1
ATOM 860 N N . THR A 1 107 ? -8.860 0.086 21.304 1.00 69.75 107 THR A N 1
ATOM 861 C CA . THR A 1 107 ? -9.014 0.663 19.965 1.00 69.75 107 THR A CA 1
ATOM 862 C C . THR A 1 107 ? -7.973 1.753 19.732 1.00 69.75 107 THR A C 1
ATOM 864 O O . THR A 1 107 ? -7.872 2.675 20.522 1.00 69.75 107 THR A O 1
ATOM 867 N N . ASP A 1 108 ? -7.243 1.707 18.611 1.00 62.16 108 ASP A N 1
ATOM 868 C CA . ASP A 1 108 ? -6.237 2.726 18.222 1.00 62.16 108 ASP A CA 1
ATOM 869 C C . ASP A 1 108 ? -6.840 4.134 17.957 1.00 62.16 108 ASP A C 1
ATOM 871 O O . ASP A 1 108 ? -6.158 5.039 17.479 1.00 62.16 108 ASP A O 1
ATOM 875 N N . ASN A 1 109 ? -8.127 4.342 18.244 1.00 57.62 109 ASN A N 1
ATOM 876 C CA . ASN A 1 109 ? -8.865 5.567 17.958 1.00 57.62 109 ASN A CA 1
ATOM 877 C C . ASN A 1 109 ? -8.810 6.539 19.154 1.00 57.62 109 ASN A C 1
ATOM 879 O O . ASN A 1 109 ? -9.845 6.923 19.688 1.00 57.62 109 ASN A O 1
ATOM 883 N N . HIS A 1 110 ? -7.598 6.904 19.590 1.00 54.03 110 HIS A N 1
ATOM 884 C CA . HIS A 1 110 ? -7.360 7.737 20.788 1.00 54.03 110 HIS A CA 1
ATOM 885 C C . HIS A 1 110 ? -6.831 9.141 20.511 1.00 54.03 110 HIS A C 1
ATOM 887 O O . HIS A 1 110 ? -6.466 9.873 21.429 1.00 54.03 110 HIS A O 1
ATOM 893 N N . SER A 1 111 ? -6.776 9.573 19.255 1.00 59.03 111 SER A N 1
ATOM 894 C CA . SER A 1 111 ? -6.455 10.970 18.994 1.00 59.03 111 SER A CA 1
ATOM 895 C C . SER A 1 111 ? -7.627 11.834 19.461 1.00 59.03 111 SER A C 1
ATOM 897 O O . SER A 1 111 ? -8.707 11.802 18.874 1.00 59.03 111 SER A O 1
ATOM 899 N N . GLN A 1 112 ? -7.413 12.659 20.488 1.00 60.62 112 GLN A N 1
ATOM 900 C CA . GLN A 1 112 ? -8.394 13.659 20.917 1.00 60.62 112 GLN A CA 1
ATOM 901 C C . GLN A 1 112 ? -8.828 14.569 19.752 1.00 60.62 112 GLN A C 1
ATOM 903 O O . GLN A 1 112 ? -9.984 14.981 19.688 1.00 60.62 112 GLN A O 1
ATOM 908 N N . ARG A 1 113 ? -7.958 14.764 18.747 1.00 65.81 113 ARG A N 1
ATOM 909 C CA . ARG A 1 113 ? -8.317 15.456 17.499 1.00 65.81 113 ARG A CA 1
ATOM 910 C C . ARG A 1 113 ? -9.376 14.719 16.683 1.00 65.81 113 ARG A C 1
ATOM 912 O O . ARG A 1 113 ? -10.181 15.380 16.038 1.00 65.81 113 ARG A O 1
ATOM 919 N N . ASP A 1 114 ? -9.384 13.388 16.667 1.00 62.97 114 ASP A N 1
ATOM 920 C CA . ASP A 1 114 ? -10.402 12.622 15.935 1.00 62.97 114 ASP A CA 1
ATOM 921 C C . ASP A 1 114 ? -11.761 12.718 16.631 1.00 62.97 114 ASP A C 1
ATOM 923 O O . ASP A 1 114 ? -12.782 12.879 15.960 1.00 62.97 114 ASP A O 1
ATOM 927 N N . TYR A 1 115 ? -11.770 12.725 17.967 1.00 65.56 115 TYR A N 1
ATOM 928 C CA . TYR A 1 115 ? -12.973 12.981 18.757 1.00 65.56 115 TYR A CA 1
ATOM 929 C C . TYR A 1 115 ? -13.514 14.399 18.538 1.00 65.56 115 TYR A C 1
ATOM 931 O O . TYR A 1 115 ? -14.688 14.573 18.210 1.00 65.56 115 TYR A O 1
ATOM 939 N N . GLU A 1 116 ? -12.656 15.416 18.632 1.00 71.00 116 GLU A N 1
ATOM 940 C CA . GLU A 1 116 ? -13.018 16.812 18.366 1.00 71.00 116 GLU A CA 1
ATOM 941 C C . GLU A 1 116 ? -13.532 16.997 16.934 1.00 71.00 116 GLU A C 1
ATOM 943 O O . GLU A 1 116 ? -14.546 17.657 16.712 1.00 71.00 116 GLU A O 1
ATOM 948 N N . LYS A 1 117 ? -12.891 16.354 15.952 1.00 74.75 117 LYS A N 1
ATOM 949 C CA . LYS A 1 117 ? -13.317 16.387 14.550 1.00 74.75 117 LYS A CA 1
ATOM 950 C C . LYS A 1 117 ? -14.669 15.705 14.347 1.00 74.75 117 LYS A C 1
ATOM 952 O O . LYS A 1 117 ? -15.489 16.229 13.595 1.00 74.75 117 LYS A O 1
ATOM 957 N N . ALA A 1 118 ? -14.926 14.582 15.017 1.00 69.19 118 ALA A N 1
ATOM 958 C CA . ALA A 1 118 ? -16.217 13.900 14.975 1.00 69.19 118 ALA A CA 1
ATOM 959 C C . ALA A 1 118 ? -17.331 14.746 15.615 1.00 69.19 118 ALA A C 1
ATOM 961 O O . ALA A 1 118 ? -18.412 14.875 15.040 1.00 69.19 118 ALA A O 1
ATOM 962 N N . GLN A 1 119 ? -17.057 15.389 16.754 1.00 70.19 119 GLN A N 1
ATOM 963 C CA . GLN A 1 119 ? -18.006 16.295 17.401 1.00 70.19 119 GLN A CA 1
ATOM 964 C C . GLN A 1 119 ? -18.297 17.544 16.564 1.00 70.19 119 GLN A C 1
ATOM 966 O O . GLN A 1 119 ? -19.457 17.929 16.424 1.00 70.19 119 GLN A O 1
ATOM 971 N N . LEU A 1 120 ? -17.267 18.174 15.990 1.00 77.69 120 LEU A N 1
ATOM 972 C CA . LEU A 1 120 ? -17.425 19.320 15.089 1.00 77.69 120 LEU A CA 1
ATOM 973 C C . LEU A 1 120 ? -18.236 18.938 13.850 1.00 77.69 120 LEU A C 1
ATOM 975 O O . LEU A 1 120 ? -19.109 19.691 13.429 1.00 77.69 120 LEU A O 1
ATOM 979 N N . TRP A 1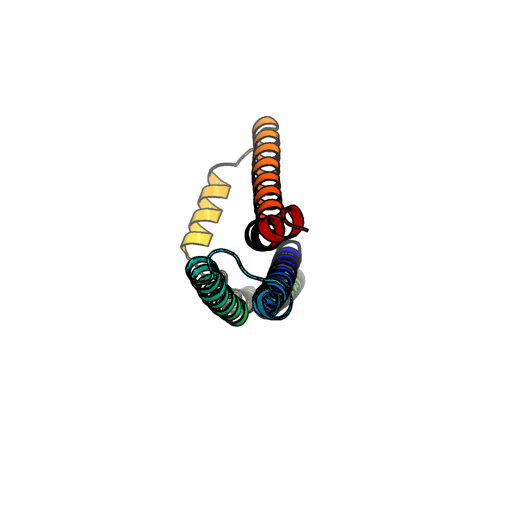 121 ? -17.986 17.750 13.294 1.00 70.44 121 TRP A N 1
ATOM 980 C CA . TRP A 1 121 ? -18.734 17.236 12.154 1.00 70.44 121 TRP A CA 1
ATOM 981 C C . TRP A 1 121 ? -20.215 17.014 12.487 1.00 70.44 121 TRP A C 1
ATOM 983 O O . TRP A 1 121 ? -21.074 17.458 11.726 1.00 70.44 121 TRP A O 1
ATOM 993 N N . SER A 1 122 ? -20.505 16.402 13.642 1.00 68.75 122 SER A N 1
ATOM 994 C CA . SER A 1 122 ? -21.869 16.153 14.125 1.00 68.75 122 SER A CA 1
ATOM 995 C C . SER A 1 122 ? -22.629 17.447 14.434 1.00 68.75 122 SER A C 1
ATOM 997 O O . SER A 1 122 ? -23.797 17.564 14.081 1.00 68.75 122 SER A O 1
ATOM 999 N N . LYS A 1 123 ? -21.967 18.451 15.023 1.00 73.19 123 LYS A N 1
ATOM 1000 C CA . LYS A 1 123 ? -22.573 19.767 15.295 1.00 73.19 123 LYS A CA 1
ATOM 1001 C C . LYS A 1 123 ? -22.819 20.596 14.032 1.00 73.19 123 LYS A C 1
ATOM 1003 O O . LYS A 1 123 ? -23.738 21.405 14.020 1.00 73.19 123 LYS A O 1
ATOM 1008 N N . ALA A 1 124 ? -22.005 20.423 12.991 1.00 71.56 124 ALA A N 1
ATOM 1009 C CA . ALA A 1 124 ? -22.123 21.180 11.743 1.00 71.56 124 ALA A CA 1
ATOM 1010 C C . ALA A 1 124 ? -23.234 20.669 10.806 1.00 71.56 124 ALA A C 1
ATOM 1012 O O . ALA A 1 124 ? -23.601 21.380 9.873 1.00 71.56 124 ALA A O 1
ATOM 1013 N N . HIS A 1 125 ? -23.765 19.463 11.036 1.00 67.00 125 HIS A N 1
ATOM 1014 C CA . HIS A 1 125 ? -24.771 18.839 10.168 1.00 67.00 125 HIS A CA 1
ATOM 1015 C C . HIS A 1 125 ? -25.943 18.246 10.980 1.00 67.00 125 HIS A C 1
ATOM 1017 O O . HIS A 1 125 ? -26.142 17.033 10.946 1.00 67.00 125 HIS A O 1
ATOM 1023 N N . PRO A 1 126 ? -26.711 19.065 11.728 1.00 61.38 126 PRO A N 1
ATOM 1024 C CA . PRO A 1 126 ? -27.846 18.571 12.510 1.00 61.38 126 PRO A CA 1
ATOM 1025 C C . PRO A 1 126 ? -29.015 18.097 11.629 1.00 61.38 126 PRO A C 1
ATOM 1027 O O . PRO A 1 126 ? -29.682 17.143 12.004 1.00 61.38 126 PRO A O 1
ATOM 1030 N N . ASP A 1 127 ? -29.193 18.688 10.439 1.00 65.62 127 ASP A N 1
ATOM 1031 C CA . ASP A 1 127 ? -30.209 18.311 9.449 1.00 65.62 127 ASP A CA 1
ATOM 1032 C C . ASP A 1 127 ? -29.597 18.341 8.036 1.00 65.62 127 ASP A C 1
ATOM 1034 O O . ASP A 1 127 ? -29.404 19.398 7.427 1.00 65.62 127 ASP A O 1
ATOM 1038 N N . GLU A 1 128 ? -29.229 17.174 7.501 1.00 58.56 128 GLU A N 1
ATOM 1039 C CA . GLU A 1 128 ? -28.689 17.074 6.142 1.00 58.56 128 GLU A CA 1
ATOM 1040 C C . GLU A 1 128 ? -29.787 17.326 5.098 1.00 58.56 128 GLU A C 1
ATOM 1042 O O . GLU A 1 128 ? -30.645 16.485 4.839 1.00 58.56 128 GLU A O 1
ATOM 1047 N N . THR A 1 129 ? -29.744 18.487 4.445 1.00 63.78 129 THR A N 1
ATOM 1048 C CA . THR A 1 129 ? -30.577 18.767 3.267 1.00 63.78 129 THR A CA 1
ATOM 1049 C C . THR A 1 129 ? -30.140 17.908 2.075 1.00 63.78 129 THR A C 1
ATOM 1051 O O . THR A 1 129 ? -28.945 17.688 1.863 1.00 63.78 129 THR A O 1
ATOM 1054 N N . VAL A 1 130 ? -31.090 17.489 1.229 1.00 64.25 130 VAL A N 1
ATOM 1055 C CA . VAL A 1 130 ? -30.854 16.627 0.046 1.00 64.25 130 VAL A CA 1
ATOM 1056 C C . VAL A 1 130 ? -29.727 17.153 -0.861 1.00 64.25 130 VAL A C 1
ATOM 1058 O O . VAL A 1 130 ? -28.925 16.383 -1.391 1.00 64.25 130 VAL A O 1
ATOM 1061 N N . PHE A 1 131 ? -29.611 18.476 -1.002 1.00 63.44 131 PHE A N 1
ATOM 1062 C CA . PHE A 1 131 ? -28.581 19.115 -1.824 1.00 63.44 131 PHE A CA 1
ATOM 1063 C C . PHE A 1 131 ? -27.164 18.930 -1.251 1.00 63.44 131 PHE A C 1
ATOM 1065 O O . PHE A 1 131 ? -26.219 18.651 -1.993 1.00 63.44 131 PHE A O 1
ATOM 1072 N N . SER A 1 132 ? -27.017 19.006 0.076 1.00 68.50 132 SER A N 1
ATOM 1073 C CA . SER A 1 132 ? -25.743 18.746 0.761 1.00 68.50 132 SER A CA 1
ATOM 1074 C C . SER A 1 132 ? -25.305 17.284 0.608 1.00 68.50 132 SER A C 1
ATOM 1076 O O . SER A 1 132 ? -24.122 16.998 0.394 1.00 68.50 132 SER A O 1
ATOM 1078 N N . THR A 1 133 ? -26.269 16.358 0.598 1.00 70.38 133 THR A N 1
ATOM 1079 C CA . THR A 1 133 ? -26.037 14.933 0.365 1.00 70.38 133 THR A CA 1
ATOM 1080 C C . THR A 1 133 ? -25.554 14.674 -1.063 1.00 70.38 133 THR A C 1
ATOM 1082 O O . THR A 1 133 ? -24.571 13.953 -1.242 1.00 70.38 133 THR A O 1
ATOM 1085 N N . ILE A 1 134 ? -26.174 15.286 -2.079 1.00 75.19 134 ILE A N 1
ATOM 1086 C CA . ILE A 1 134 ? -25.780 15.131 -3.492 1.00 75.19 134 ILE A CA 1
ATOM 1087 C C . ILE A 1 134 ? -24.381 15.705 -3.743 1.00 75.19 134 ILE A C 1
ATOM 1089 O O . ILE A 1 134 ? -23.533 15.025 -4.325 1.00 75.19 134 ILE A O 1
ATOM 1093 N N . TYR A 1 135 ? -24.098 16.915 -3.251 1.00 78.75 135 TYR A N 1
ATOM 1094 C CA . TYR A 1 135 ? -22.773 17.527 -3.380 1.00 78.75 135 TYR A CA 1
ATOM 1095 C C . TYR A 1 135 ? -21.682 16.667 -2.730 1.00 78.75 135 TYR A C 1
ATOM 1097 O O . TYR A 1 135 ? -20.608 16.473 -3.302 1.00 78.75 135 TYR A O 1
ATOM 1105 N N . ARG A 1 136 ? -21.964 16.081 -1.561 1.00 75.81 136 ARG A N 1
ATOM 1106 C CA . ARG A 1 136 ? -21.038 15.160 -0.895 1.00 75.81 136 ARG A CA 1
ATOM 1107 C C . ARG A 1 136 ? -20.778 13.902 -1.721 1.00 75.81 136 ARG A C 1
ATOM 1109 O O . ARG A 1 136 ? -19.624 13.485 -1.807 1.00 75.81 136 ARG A O 1
ATOM 1116 N N . HIS A 1 137 ? -21.806 13.322 -2.342 1.00 79.56 137 HIS A N 1
ATOM 1117 C CA . HIS A 1 137 ? -21.643 12.154 -3.213 1.00 79.56 137 HIS A CA 1
ATOM 1118 C C . HIS A 1 137 ? -20.822 12.487 -4.461 1.00 79.56 137 HIS A C 1
ATOM 1120 O O . HIS A 1 137 ? -19.894 11.750 -4.779 1.00 79.56 137 HIS A O 1
ATOM 1126 N N . LEU A 1 138 ? -21.085 13.624 -5.114 1.00 82.75 138 LEU A N 1
ATOM 1127 C CA . LEU A 1 138 ? -20.298 14.109 -6.253 1.00 82.75 138 LEU 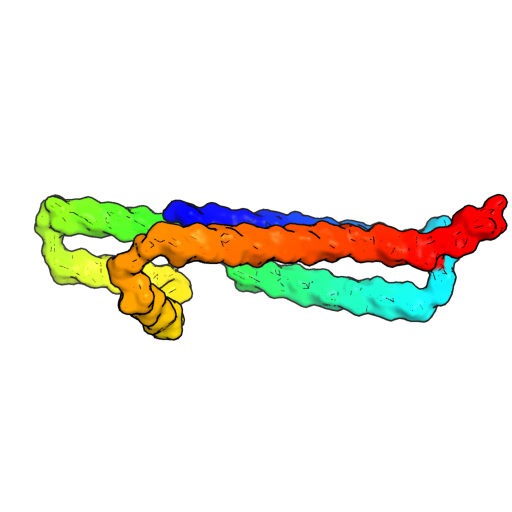A CA 1
ATOM 1128 C C . LEU A 1 138 ? -18.838 14.374 -5.874 1.00 82.75 138 LEU A C 1
ATOM 1130 O O . LEU A 1 138 ? -17.929 13.933 -6.572 1.00 82.75 138 LEU A O 1
ATOM 1134 N N . LYS A 1 139 ? -18.595 15.035 -4.738 1.00 82.50 139 LYS A N 1
ATOM 1135 C CA . LYS A 1 139 ? -17.242 15.282 -4.226 1.00 82.50 139 LYS A CA 1
ATOM 1136 C C . LYS A 1 139 ? -16.512 13.974 -3.919 1.00 82.50 139 LYS A C 1
ATOM 1138 O O . LYS A 1 139 ? -15.350 13.822 -4.287 1.00 82.50 139 LYS A O 1
ATOM 1143 N N . TYR A 1 140 ? -17.181 13.025 -3.266 1.00 79.94 140 TYR A N 1
ATOM 1144 C CA . TYR A 1 140 ? -16.607 11.715 -2.964 1.00 79.94 140 TYR A CA 1
ATOM 1145 C C . TYR A 1 140 ? -16.304 10.924 -4.241 1.00 79.94 140 TYR A C 1
ATOM 1147 O O . TYR A 1 140 ? -15.212 10.370 -4.372 1.00 79.94 140 TYR A O 1
ATOM 1155 N N . ALA A 1 141 ? -17.220 10.929 -5.212 1.00 81.88 141 ALA A N 1
ATOM 1156 C CA . ALA A 1 141 ? -17.023 10.307 -6.516 1.00 81.88 141 ALA A CA 1
ATOM 1157 C C . ALA A 1 141 ? -15.841 10.934 -7.270 1.00 81.88 141 ALA A C 1
ATOM 1159 O O . ALA A 1 141 ? -14.988 10.205 -7.764 1.00 81.88 141 ALA A O 1
ATOM 1160 N N . GLY A 1 142 ? -15.732 12.267 -7.283 1.00 87.81 142 GLY A N 1
ATOM 1161 C CA . GLY A 1 142 ? -14.622 12.985 -7.911 1.00 87.81 142 GLY A CA 1
ATOM 1162 C C . GLY A 1 142 ? -13.266 12.657 -7.282 1.00 87.81 142 GLY A C 1
ATOM 1163 O O . GLY A 1 142 ? -12.318 12.347 -7.998 1.00 87.81 142 GLY A O 1
ATOM 1164 N N . ILE A 1 143 ? -13.175 12.642 -5.946 1.00 81.75 143 ILE A N 1
ATOM 1165 C CA . ILE A 1 143 ? -11.945 12.247 -5.235 1.00 81.75 143 ILE A CA 1
ATOM 1166 C C . ILE A 1 143 ? -11.583 10.796 -5.560 1.00 81.75 143 ILE A C 1
ATOM 1168 O O . ILE A 1 143 ? -10.426 10.489 -5.835 1.00 81.75 143 ILE A O 1
ATOM 1172 N N . THR A 1 144 ? -12.572 9.904 -5.563 1.00 75.69 144 THR A N 1
ATOM 1173 C CA . THR A 1 144 ? -12.351 8.486 -5.857 1.00 75.69 144 THR A CA 1
ATOM 1174 C C . THR A 1 144 ? -11.874 8.295 -7.301 1.00 75.69 144 THR A C 1
ATOM 1176 O O . THR A 1 144 ? -10.910 7.570 -7.536 1.00 75.69 144 THR A O 1
ATOM 1179 N N . ALA A 1 145 ? -12.478 8.995 -8.265 1.00 82.06 145 ALA A N 1
ATOM 1180 C CA . ALA A 1 145 ? -12.052 8.983 -9.662 1.00 82.06 145 ALA A CA 1
ATOM 1181 C C . ALA A 1 145 ? -10.622 9.517 -9.831 1.00 82.06 145 ALA A C 1
ATOM 1183 O O . ALA A 1 145 ? -9.822 8.899 -10.527 1.00 82.06 145 ALA A O 1
ATOM 1184 N N . ALA A 1 146 ? -10.268 10.608 -9.146 1.00 81.56 146 ALA A N 1
ATOM 1185 C CA . ALA A 1 146 ? -8.909 11.145 -9.161 1.00 81.56 146 ALA A CA 1
ATOM 1186 C C . ALA A 1 146 ? -7.884 10.130 -8.632 1.00 81.56 146 ALA A C 1
ATOM 1188 O O . ALA A 1 146 ? -6.834 9.948 -9.244 1.00 81.56 146 ALA A O 1
ATOM 1189 N N . ILE A 1 147 ? -8.205 9.416 -7.546 1.00 78.88 147 ILE A N 1
ATOM 1190 C CA . ILE A 1 147 ? -7.354 8.338 -7.021 1.00 78.88 147 ILE A CA 1
ATOM 1191 C C . ILE A 1 147 ? -7.168 7.241 -8.074 1.00 78.88 147 ILE A C 1
ATOM 1193 O O . ILE A 1 147 ? -6.037 6.832 -8.325 1.00 78.88 147 ILE A O 1
ATOM 1197 N N . TYR A 1 148 ? -8.242 6.794 -8.733 1.00 81.12 148 TYR A N 1
ATOM 1198 C CA . TYR A 1 148 ? -8.134 5.790 -9.795 1.00 81.12 148 TYR A CA 1
ATOM 1199 C C . TYR A 1 148 ? -7.285 6.267 -10.975 1.00 81.12 148 TYR A C 1
ATOM 1201 O O . TYR A 1 148 ? -6.459 5.502 -11.463 1.00 81.12 148 TYR A O 1
ATOM 1209 N N . ILE A 1 149 ? -7.430 7.524 -11.403 1.00 84.06 149 ILE A N 1
ATOM 1210 C CA . ILE A 1 149 ? -6.609 8.108 -12.474 1.00 84.06 149 ILE A CA 1
ATOM 1211 C C . ILE A 1 149 ? -5.132 8.103 -12.079 1.00 84.06 149 ILE A C 1
ATOM 1213 O O . ILE A 1 149 ? -4.297 7.685 -12.875 1.00 84.06 149 ILE A O 1
ATOM 1217 N N . VAL A 1 150 ? -4.808 8.517 -10.851 1.00 81.12 150 VAL A N 1
ATOM 1218 C CA . VAL A 1 150 ? -3.428 8.511 -10.348 1.00 81.12 150 VAL A CA 1
ATOM 1219 C C . VAL A 1 150 ? -2.864 7.093 -10.322 1.00 81.12 150 VAL A C 1
ATOM 1221 O O . VAL A 1 150 ? -1.740 6.897 -10.770 1.00 81.12 150 VAL A O 1
ATOM 1224 N N . VAL A 1 151 ? -3.640 6.104 -9.870 1.00 79.94 151 VAL A N 1
ATOM 1225 C CA . VAL A 1 151 ? -3.217 4.694 -9.859 1.00 79.94 151 VAL A CA 1
ATOM 1226 C C . VAL A 1 151 ? -2.998 4.167 -11.279 1.00 79.94 151 VAL A C 1
ATOM 1228 O O . VAL A 1 151 ? -1.984 3.539 -11.553 1.00 79.94 151 VAL A O 1
ATOM 1231 N N . ILE A 1 152 ? -3.907 4.437 -12.216 1.00 81.75 152 ILE A N 1
ATOM 1232 C CA . ILE A 1 152 ? -3.753 3.996 -13.612 1.00 81.75 152 ILE A CA 1
ATOM 1233 C C . ILE A 1 152 ? -2.529 4.658 -14.251 1.00 81.75 152 ILE A C 1
ATOM 1235 O O . ILE A 1 152 ? -1.712 3.981 -14.876 1.00 81.75 152 ILE A O 1
ATOM 1239 N N . ALA A 1 153 ? -2.368 5.968 -14.060 1.00 81.69 153 ALA A N 1
ATOM 1240 C CA . ALA A 1 153 ? -1.210 6.702 -14.548 1.00 81.69 153 ALA A CA 1
ATOM 1241 C C . ALA A 1 153 ? 0.083 6.137 -13.953 1.00 81.69 153 ALA A C 1
ATOM 1243 O O . ALA A 1 153 ? 1.049 5.924 -14.682 1.00 81.69 153 ALA A O 1
ATOM 1244 N N . SER A 1 154 ? 0.093 5.830 -12.654 1.00 78.38 154 SER A N 1
ATOM 1245 C CA . SER A 1 154 ? 1.265 5.284 -11.985 1.00 78.38 154 SER A CA 1
ATOM 1246 C C . SER A 1 154 ? 1.604 3.874 -12.479 1.00 78.38 154 SER A C 1
ATOM 1248 O O . SER A 1 154 ? 2.789 3.544 -12.578 1.00 78.38 154 SER A O 1
ATOM 1250 N N . LEU A 1 155 ? 0.609 3.045 -12.814 1.00 82.06 155 LEU A N 1
ATOM 1251 C CA . LEU A 1 155 ? 0.818 1.720 -13.412 1.00 82.06 155 LEU A CA 1
ATOM 1252 C C . LEU A 1 155 ? 1.433 1.812 -14.816 1.00 82.06 155 LEU A C 1
ATOM 1254 O O . LEU A 1 155 ? 2.204 0.934 -15.192 1.00 82.06 155 LEU A O 1
ATOM 1258 N N . ALA A 1 156 ? 1.146 2.872 -15.575 1.00 84.06 156 ALA A N 1
ATOM 1259 C CA . ALA A 1 156 ? 1.698 3.071 -16.915 1.00 84.06 156 ALA A CA 1
ATOM 1260 C C . ALA A 1 156 ? 3.175 3.518 -16.917 1.00 84.06 156 ALA A C 1
ATOM 1262 O O . ALA A 1 156 ? 3.867 3.327 -17.916 1.00 84.06 156 ALA A O 1
ATOM 1263 N N . ILE A 1 157 ? 3.685 4.086 -15.813 1.00 85.06 157 ILE A N 1
ATOM 1264 C CA . ILE A 1 157 ? 5.045 4.656 -15.741 1.00 85.06 157 ILE A CA 1
ATOM 1265 C C . ILE A 1 157 ? 6.146 3.647 -16.118 1.00 85.06 157 ILE A C 1
ATOM 1267 O O . ILE A 1 157 ? 6.969 3.995 -16.965 1.00 85.06 157 ILE A O 1
ATOM 1271 N N . PRO A 1 158 ? 6.196 2.414 -15.571 1.00 81.88 158 PRO A N 1
ATOM 1272 C CA . PRO A 1 158 ? 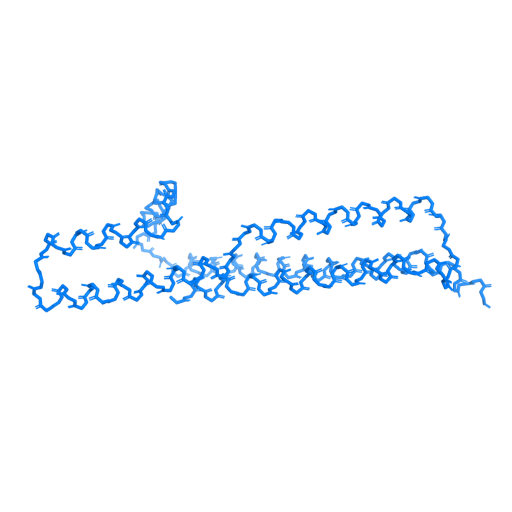7.247 1.458 -15.921 1.00 81.88 158 PRO A CA 1
ATOM 1273 C C . PRO A 1 158 ? 7.259 1.106 -17.416 1.00 81.88 158 PRO A C 1
ATOM 1275 O O . PRO A 1 158 ? 8.327 1.016 -18.017 1.00 81.88 158 PRO A O 1
ATOM 1278 N N . PHE A 1 159 ? 6.081 0.994 -18.040 1.00 82.69 159 PHE A N 1
ATOM 1279 C CA . PHE A 1 159 ? 5.950 0.742 -19.477 1.00 82.69 159 PHE A CA 1
ATOM 1280 C C . PHE A 1 159 ? 6.422 1.927 -20.320 1.00 82.69 159 PHE A C 1
ATOM 1282 O O . PHE A 1 159 ? 7.140 1.739 -21.299 1.00 82.69 159 PHE A O 1
ATOM 1289 N N . LEU A 1 160 ? 6.072 3.155 -19.928 1.00 86.25 160 LEU A N 1
ATOM 1290 C CA . LEU A 1 160 ? 6.551 4.364 -20.603 1.00 86.25 160 LEU A CA 1
ATOM 1291 C C . LEU A 1 160 ? 8.076 4.499 -20.515 1.00 86.25 160 LEU A C 1
ATOM 1293 O O . LEU A 1 160 ? 8.701 4.935 -21.479 1.00 86.25 160 LEU A O 1
ATOM 1297 N N . LEU A 1 161 ? 8.680 4.105 -19.389 1.00 83.19 161 LEU A N 1
ATOM 1298 C CA . LEU A 1 161 ? 10.135 4.079 -19.232 1.00 83.19 161 LEU A CA 1
ATOM 1299 C C . LEU A 1 161 ? 10.780 3.023 -20.135 1.00 83.19 161 LEU A C 1
ATOM 1301 O O . LEU A 1 161 ? 11.736 3.354 -20.833 1.00 83.19 161 LEU A O 1
ATOM 1305 N N . LEU A 1 162 ? 10.232 1.803 -20.191 1.00 79.12 162 LEU A N 1
ATOM 1306 C CA . LEU A 1 162 ? 10.700 0.766 -21.120 1.00 79.12 162 LEU A CA 1
ATOM 1307 C C . LEU A 1 162 ? 10.656 1.258 -22.570 1.00 79.12 162 LEU A C 1
ATOM 1309 O O . LEU A 1 162 ? 11.665 1.192 -23.265 1.00 79.12 162 LEU A O 1
ATOM 1313 N N . ILE A 1 163 ? 9.526 1.827 -23.006 1.00 82.19 163 ILE A N 1
ATOM 1314 C CA . ILE A 1 163 ? 9.397 2.393 -24.355 1.00 82.19 163 ILE A CA 1
ATOM 1315 C C . ILE A 1 163 ? 10.437 3.496 -24.559 1.00 82.19 163 ILE A C 1
ATOM 1317 O O . ILE A 1 163 ? 11.175 3.459 -25.531 1.00 82.19 163 ILE A O 1
ATOM 1321 N N . LYS A 1 164 ? 10.562 4.462 -23.646 1.00 83.19 164 LYS A N 1
ATOM 1322 C CA . LYS A 1 164 ? 11.493 5.588 -23.816 1.00 83.19 164 LYS A CA 1
ATOM 1323 C C . LYS A 1 164 ? 12.950 5.143 -24.006 1.00 83.19 164 LYS A C 1
ATOM 1325 O O . LYS A 1 164 ? 13.652 5.752 -24.809 1.00 83.19 164 LYS A O 1
ATOM 1330 N N . PHE A 1 165 ? 13.401 4.137 -23.258 1.00 80.31 165 PHE A N 1
ATOM 1331 C CA . PHE A 1 165 ? 14.802 3.712 -23.265 1.00 80.31 165 PHE A CA 1
ATOM 1332 C C . PHE A 1 165 ? 15.123 2.660 -24.341 1.00 80.31 165 PHE A C 1
ATOM 1334 O O . PHE A 1 165 ? 16.230 2.694 -24.874 1.00 80.31 165 PHE A O 1
ATOM 1341 N N . ILE A 1 166 ? 14.161 1.801 -24.708 1.00 74.81 166 ILE A N 1
ATOM 1342 C CA . ILE A 1 166 ? 14.347 0.695 -25.672 1.00 74.81 166 ILE A CA 1
ATOM 1343 C C . ILE A 1 166 ? 13.875 1.062 -27.093 1.00 74.81 166 ILE A C 1
ATOM 1345 O O . ILE A 1 166 ? 14.487 0.667 -28.079 1.00 74.81 166 ILE A O 1
ATOM 1349 N N . TYR A 1 167 ? 12.808 1.856 -27.247 1.00 70.94 167 TYR A N 1
ATOM 1350 C CA . TYR A 1 167 ? 12.230 2.198 -28.561 1.00 70.94 167 TYR A CA 1
ATOM 1351 C C . TYR A 1 167 ? 13.186 2.860 -29.575 1.00 70.94 167 TYR A C 1
ATOM 1353 O O . TYR A 1 167 ? 12.997 2.629 -30.770 1.00 70.94 167 TYR A O 1
ATOM 1361 N N . PRO A 1 168 ? 14.199 3.664 -29.186 1.00 65.75 168 PRO A N 1
ATOM 1362 C CA . PRO A 1 168 ? 15.114 4.236 -30.170 1.00 65.75 168 PRO A CA 1
ATOM 1363 C C . PRO A 1 168 ? 15.949 3.175 -30.909 1.00 65.75 168 PRO A C 1
ATOM 1365 O O . PRO A 1 168 ? 16.314 3.421 -32.054 1.00 65.75 168 PRO A O 1
ATOM 1368 N N . GLU A 1 169 ? 16.197 2.000 -30.316 1.00 59.09 169 GLU A N 1
ATOM 1369 C CA . GLU A 1 169 ? 16.835 0.868 -31.008 1.00 59.09 169 GLU A CA 1
ATOM 1370 C C . GLU A 1 169 ? 15.904 0.200 -32.024 1.00 59.09 169 GLU A C 1
ATOM 1372 O O . GLU A 1 169 ? 16.307 -0.046 -33.156 1.00 59.09 169 GLU A O 1
ATOM 1377 N N . LEU A 1 170 ? 14.633 -0.024 -31.667 1.00 58.03 170 LEU A N 1
ATOM 1378 C CA . LEU A 1 170 ? 13.639 -0.661 -32.549 1.00 58.03 170 LEU A CA 1
ATOM 1379 C C . LEU A 1 170 ? 13.391 0.105 -33.859 1.00 58.03 170 LEU A C 1
ATOM 1381 O O . LEU A 1 170 ? 12.820 -0.449 -34.791 1.00 58.03 170 LEU A O 1
ATOM 1385 N N . LYS A 1 171 ? 13.777 1.384 -33.924 1.00 57.59 171 LYS A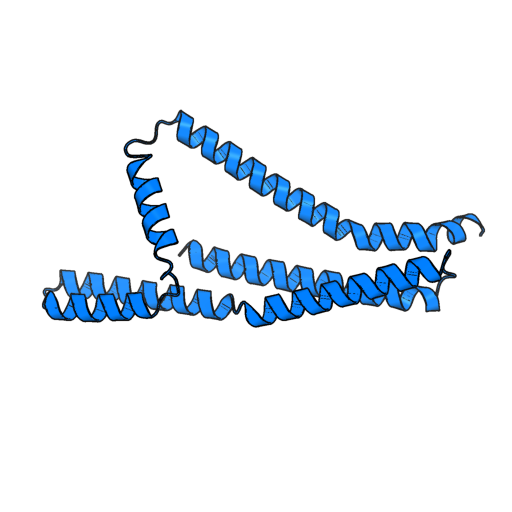 N 1
ATOM 1386 C CA . LYS A 1 171 ? 13.664 2.222 -35.124 1.00 57.59 171 LYS A CA 1
ATOM 1387 C C . LYS A 1 171 ? 14.888 2.124 -36.052 1.00 57.59 171 LYS A C 1
ATOM 1389 O O . LYS A 1 171 ? 14.809 2.594 -37.184 1.00 57.59 171 LYS A O 1
ATOM 1394 N N . ASN A 1 172 ? 15.999 1.566 -35.568 1.00 53.44 172 ASN A N 1
ATOM 1395 C CA . ASN A 1 172 ? 17.264 1.439 -36.297 1.00 53.44 172 ASN A CA 1
ATOM 1396 C C . ASN A 1 172 ? 17.526 0.011 -36.822 1.00 53.44 172 ASN A C 1
ATOM 1398 O O . ASN A 1 172 ? 18.572 -0.216 -37.430 1.00 53.44 172 ASN A O 1
ATOM 1402 N N . VAL A 1 173 ? 16.588 -0.918 -36.605 1.00 51.78 173 VAL A N 1
ATOM 1403 C CA . VAL A 1 173 ? 16.523 -2.262 -37.214 1.00 51.78 173 VAL A CA 1
ATOM 1404 C C . VAL A 1 173 ? 15.540 -2.234 -38.380 1.00 51.78 173 VAL A C 1
ATOM 1406 O O . VAL A 1 173 ? 15.863 -2.828 -39.431 1.00 51.78 173 VAL A O 1
#

Sequence (173 aa):
MNAENRLLRVDFILSYLLVYYSTSLAALQLSPLYFEINNEGQFNWITTTMSIFVLLFSTIMASSNFKLRADKMKSSYILLTQLEYDLSYGSSASDIASRYTLILDRTDNHSQRDYEKAQLWSKAHPDETVFSTIYRHLKYAGITAAIYIVVIASLAIPFLLLIKFIYPELKNV

Radius of gyration: 24.81 Å; Cα contacts (8 Å, |Δi|>4): 71; chains: 1; bounding box: 54×29×74 Å